Protein AF-A0A4Q3XIV1-F1 (afdb_monomer)

pLDDT: mean 92.38, std 10.93, range [46.34, 98.25]

Foldseek 3Di:
DPQPQAEAEAADPALVLVVVVVVLVVVPWDDDPQATDDPRYAYDYDYHQHHDYPRSVNSCSHVVRSVD

Mean predicted aligned error: 3.95 Å

Radius of gyration: 12.02 Å; Cα contacts (8 Å, |Δi|>4): 99; chains: 1; bounding box: 26×20×39 Å

Sequence (68 aa):
MPNSTDLDIIGDIHGHADRLEGLLLKLGYRQSGGAWRHPQRTAVFVGDLVDRGSQQRRTLETVRAMVE

Structure (mmCIF, N/CA/C/O backbone):
data_AF-A0A4Q3XIV1-F1
#
_entry.id   AF-A0A4Q3XIV1-F1
#
loop_
_atom_site.group_PDB
_atom_site.id
_atom_site.type_symbol
_atom_site.label_atom_id
_atom_site.label_alt_id
_atom_site.label_comp_id
_atom_site.label_asym_id
_atom_site.label_entity_id
_atom_site.label_seq_id
_atom_site.pdbx_PDB_ins_code
_atom_site.Cartn_x
_atom_site.Cartn_y
_atom_site.Cartn_z
_atom_site.occupancy
_atom_site.B_iso_or_equiv
_atom_site.auth_seq_id
_atom_site.auth_comp_id
_atom_site.auth_asym_id
_atom_site.auth_atom_id
_atom_site.pdbx_PDB_model_num
ATOM 1 N N . MET A 1 1 ? -12.574 -7.807 25.373 1.00 46.34 1 MET A N 1
ATOM 2 C CA . MET A 1 1 ? -11.142 -7.775 25.011 1.00 46.34 1 MET A CA 1
ATOM 3 C C . MET A 1 1 ? -10.981 -6.703 23.948 1.00 46.34 1 MET A C 1
ATOM 5 O O . MET A 1 1 ? -11.819 -6.707 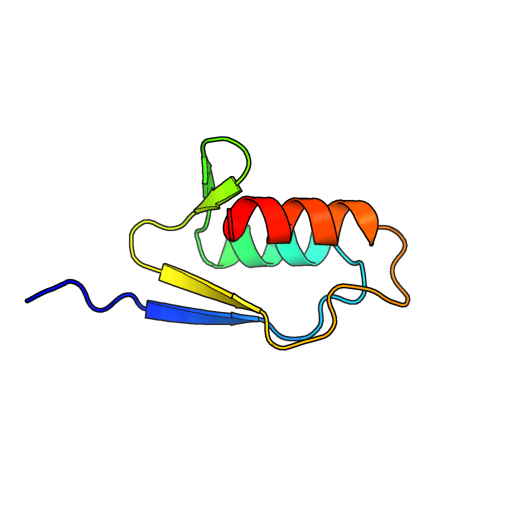23.052 1.00 46.34 1 MET A O 1
ATOM 9 N N . PRO A 1 2 ? -10.023 -5.764 24.031 1.00 50.31 2 PRO A N 1
ATOM 10 C CA . PRO A 1 2 ? -9.734 -4.935 22.865 1.00 50.31 2 PRO A CA 1
ATOM 11 C C . PRO A 1 2 ? -9.353 -5.878 21.712 1.00 50.31 2 PRO A C 1
ATOM 13 O O . PRO A 1 2 ? -8.618 -6.840 21.936 1.00 50.31 2 PRO A O 1
ATOM 16 N N . ASN A 1 3 ? -9.957 -5.669 20.537 1.00 53.41 3 ASN A N 1
ATOM 17 C CA . ASN A 1 3 ? -9.738 -6.465 19.326 1.00 53.41 3 ASN A CA 1
ATOM 18 C C . ASN A 1 3 ? -8.233 -6.648 19.101 1.00 53.41 3 ASN A C 1
ATOM 20 O O . ASN A 1 3 ? -7.525 -5.659 18.926 1.00 53.41 3 ASN A O 1
ATOM 24 N N . SER A 1 4 ? -7.750 -7.893 19.091 1.00 57.44 4 SER A N 1
ATOM 25 C CA . SER A 1 4 ? -6.439 -8.175 18.507 1.00 57.44 4 SER A CA 1
ATOM 26 C C . SER A 1 4 ? -6.550 -7.835 17.028 1.00 57.44 4 SER A C 1
ATOM 28 O O . SER A 1 4 ? -7.334 -8.457 16.314 1.00 57.44 4 SER A O 1
ATOM 30 N N . THR A 1 5 ? -5.853 -6.792 16.593 1.00 77.56 5 THR A N 1
ATOM 31 C CA . THR A 1 5 ? -5.738 -6.481 15.172 1.00 77.56 5 THR A CA 1
ATOM 32 C C . THR A 1 5 ? -4.714 -7.437 14.584 1.00 77.56 5 THR A C 1
ATOM 34 O O . THR A 1 5 ? -3.537 -7.375 14.941 1.00 77.56 5 THR A O 1
ATOM 37 N N . ASP A 1 6 ? -5.161 -8.324 13.704 1.00 93.00 6 ASP A N 1
ATOM 38 C CA . ASP A 1 6 ? -4.273 -9.265 13.032 1.00 93.00 6 ASP A CA 1
ATOM 39 C C . ASP A 1 6 ? -3.374 -8.509 12.041 1.00 93.00 6 ASP A C 1
ATOM 41 O O . ASP A 1 6 ? -3.793 -7.533 11.411 1.00 93.00 6 ASP A O 1
ATOM 45 N N . LEU A 1 7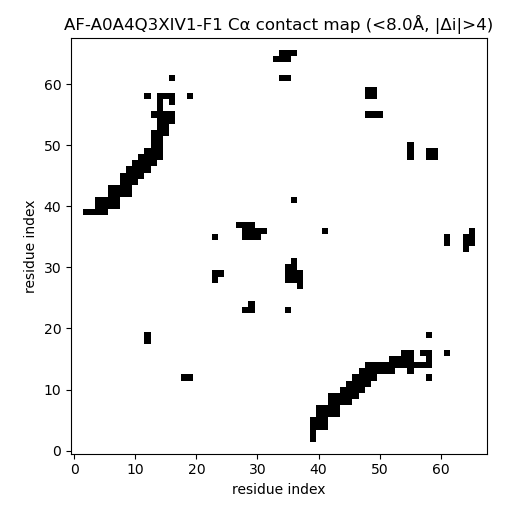 ? -2.115 -8.924 11.916 1.00 96.00 7 LEU A N 1
ATOM 46 C CA . LEU A 1 7 ? -1.127 -8.224 11.094 1.00 96.00 7 LEU A CA 1
ATOM 47 C C . LEU A 1 7 ? -0.814 -8.998 9.817 1.00 96.00 7 LEU A C 1
ATOM 49 O O . LEU A 1 7 ? -0.544 -10.197 9.860 1.00 96.00 7 LEU A O 1
ATOM 53 N N . ASP A 1 8 ? -0.765 -8.274 8.702 1.00 96.94 8 ASP A N 1
ATOM 54 C CA . ASP A 1 8 ? -0.266 -8.761 7.420 1.00 96.94 8 ASP A CA 1
ATOM 55 C C . ASP A 1 8 ? 1.069 -8.106 7.099 1.00 96.94 8 ASP A C 1
ATOM 57 O O . ASP A 1 8 ? 1.125 -6.936 6.726 1.00 96.94 8 ASP A O 1
ATOM 61 N N . ILE A 1 9 ? 2.155 -8.862 7.238 1.00 96.62 9 ILE A N 1
ATOM 62 C CA . ILE A 1 9 ? 3.498 -8.379 6.916 1.00 96.62 9 ILE A CA 1
ATOM 63 C C . ILE A 1 9 ? 3.725 -8.543 5.412 1.00 96.62 9 ILE A C 1
ATOM 65 O O . ILE A 1 9 ? 3.752 -9.660 4.894 1.00 96.62 9 ILE A O 1
ATOM 69 N N . ILE A 1 10 ? 3.890 -7.424 4.710 1.00 96.69 10 ILE A N 1
ATOM 70 C CA . ILE A 1 10 ? 4.087 -7.362 3.262 1.00 96.69 10 ILE A CA 1
ATOM 71 C C . ILE A 1 10 ? 5.530 -6.928 2.988 1.00 96.69 10 ILE A C 1
ATOM 73 O O . ILE A 1 10 ? 5.961 -5.847 3.392 1.00 96.69 10 ILE A O 1
ATOM 77 N N . GLY A 1 11 ? 6.279 -7.810 2.325 1.00 95.00 11 GLY A N 1
ATOM 78 C CA . GLY A 1 11 ? 7.654 -7.559 1.890 1.00 95.00 11 GLY A CA 1
ATOM 79 C C . GLY A 1 11 ? 7.718 -6.749 0.596 1.00 95.00 11 GLY A C 1
ATOM 80 O O . GLY A 1 11 ? 6.820 -5.965 0.295 1.00 95.00 11 GLY A O 1
ATOM 81 N N . ASP A 1 12 ? 8.785 -6.946 -0.171 1.00 95.56 12 ASP A N 1
ATOM 82 C CA . ASP A 1 12 ? 9.082 -6.105 -1.326 1.00 95.56 12 ASP A CA 1
ATOM 83 C C . ASP A 1 12 ? 7.968 -6.056 -2.379 1.00 95.56 12 ASP A C 1
ATOM 85 O O . ASP A 1 12 ? 7.433 -7.078 -2.825 1.00 95.56 12 ASP A O 1
ATOM 89 N N . ILE A 1 13 ? 7.688 -4.841 -2.843 1.00 95.88 13 ILE A N 1
ATOM 90 C CA . ILE A 1 13 ? 6.723 -4.554 -3.904 1.00 95.88 13 ILE A CA 1
ATOM 91 C C . ILE A 1 13 ? 7.440 -4.163 -5.200 1.00 95.88 13 ILE A C 1
ATOM 93 O O . ILE A 1 13 ? 6.901 -4.432 -6.276 1.00 95.88 13 ILE A O 1
ATOM 97 N N . HIS A 1 14 ? 8.640 -3.567 -5.129 1.00 95.62 14 HIS A N 1
ATOM 98 C CA . HIS A 1 14 ? 9.466 -3.219 -6.298 1.00 95.62 14 HIS A CA 1
ATOM 99 C C . HIS A 1 14 ? 8.669 -2.485 -7.391 1.00 95.62 14 HIS A C 1
ATOM 101 O O . HIS A 1 14 ? 8.705 -2.843 -8.566 1.00 95.62 14 HIS A O 1
ATOM 107 N N . GLY A 1 15 ? 7.837 -1.508 -7.013 1.00 94.50 15 GLY A N 1
ATOM 108 C CA . GLY A 1 15 ? 7.044 -0.726 -7.965 1.00 94.50 15 GLY A CA 1
ATOM 109 C C . GLY A 1 15 ? 5.982 -1.504 -8.758 1.00 94.50 15 GLY A C 1
ATOM 110 O O . GLY A 1 15 ? 5.600 -1.050 -9.839 1.00 94.50 15 GLY A O 1
ATOM 111 N N . HIS A 1 16 ? 5.507 -2.656 -8.269 1.00 96.88 16 HIS A N 1
ATOM 112 C CA . HIS A 1 16 ? 4.426 -3.448 -8.876 1.00 96.88 16 HIS A CA 1
ATOM 113 C C . HIS A 1 16 ? 3.073 -3.229 -8.175 1.00 96.88 16 HIS A C 1
ATOM 115 O O . HIS A 1 16 ? 2.594 -4.078 -7.420 1.00 96.88 16 HIS A O 1
ATOM 121 N N . ALA A 1 17 ? 2.446 -2.077 -8.425 1.00 97.06 17 ALA A N 1
ATOM 122 C CA . ALA A 1 17 ? 1.181 -1.694 -7.792 1.00 97.06 17 ALA A CA 1
ATOM 123 C C . ALA A 1 17 ? 0.025 -2.678 -8.062 1.00 97.06 17 ALA A C 1
ATOM 125 O O . ALA A 1 17 ? -0.753 -2.980 -7.165 1.00 97.06 17 ALA A O 1
ATOM 126 N N . ASP A 1 18 ? -0.059 -3.233 -9.270 1.00 97.56 18 ASP A N 1
ATOM 127 C CA . ASP A 1 18 ? -1.035 -4.263 -9.649 1.00 97.56 18 ASP A CA 1
ATOM 128 C C . ASP A 1 18 ? -0.921 -5.532 -8.789 1.00 97.56 18 ASP A C 1
ATOM 130 O O . ASP A 1 18 ? -1.929 -6.091 -8.349 1.00 97.56 18 ASP A O 1
ATOM 134 N N . ARG A 1 19 ? 0.309 -5.971 -8.496 1.00 97.06 19 ARG A N 1
ATOM 135 C CA . ARG A 1 19 ? 0.557 -7.116 -7.610 1.00 97.06 19 ARG A CA 1
ATOM 136 C C . ARG A 1 19 ? 0.192 -6.802 -6.167 1.00 97.06 19 ARG A C 1
ATOM 138 O O . ARG A 1 19 ? -0.395 -7.658 -5.508 1.00 97.06 19 ARG A O 1
ATOM 145 N N . LEU A 1 20 ? 0.507 -5.593 -5.699 1.00 97.69 20 LEU A N 1
ATOM 146 C CA . LEU A 1 20 ? 0.112 -5.124 -4.372 1.00 97.69 20 LEU A CA 1
ATOM 147 C C . LEU A 1 20 ? -1.416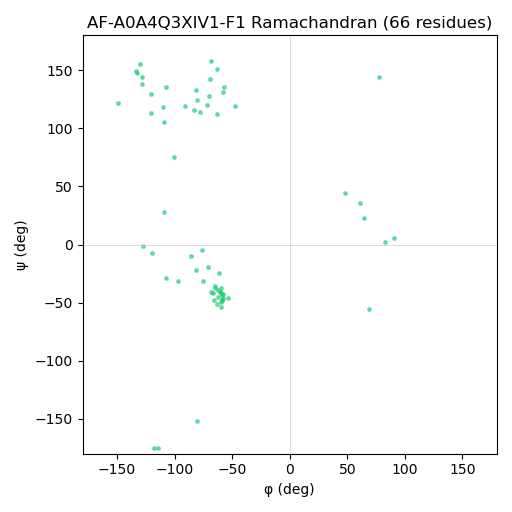 -5.120 -4.224 1.00 97.69 20 LEU A C 1
ATOM 149 O O . LEU A 1 20 ? -1.945 -5.748 -3.314 1.00 97.69 20 LEU A O 1
ATOM 153 N N . GLU A 1 21 ? -2.136 -4.473 -5.138 1.00 98.06 21 GLU A N 1
ATOM 154 C CA . GLU A 1 21 ? -3.602 -4.416 -5.113 1.00 98.06 21 GLU A CA 1
ATOM 155 C C . GLU A 1 21 ? -4.226 -5.816 -5.220 1.00 98.06 21 GLU A C 1
ATOM 157 O O . GLU A 1 21 ? -5.161 -6.146 -4.489 1.00 98.06 21 GLU A O 1
ATOM 162 N N . GLY A 1 22 ? -3.669 -6.682 -6.072 1.00 98.25 22 GLY A N 1
ATOM 163 C CA . GLY A 1 22 ? -4.087 -8.078 -6.181 1.00 98.25 22 GLY A CA 1
ATOM 164 C C . GLY A 1 22 ? -3.876 -8.877 -4.890 1.00 98.25 22 GLY A C 1
ATOM 165 O O . GLY A 1 22 ? -4.725 -9.694 -4.530 1.00 98.25 22 GLY A O 1
ATOM 166 N N . LEU A 1 23 ? -2.774 -8.645 -4.172 1.00 98.06 23 LEU A N 1
ATOM 167 C CA . LEU A 1 23 ? -2.526 -9.243 -2.859 1.00 98.06 23 LEU A CA 1
ATOM 168 C C . LEU A 1 23 ? -3.535 -8.733 -1.823 1.00 98.06 23 LEU A C 1
ATOM 170 O O . LEU A 1 23 ? -4.157 -9.539 -1.136 1.00 98.06 23 LEU A O 1
ATOM 174 N N . LEU A 1 24 ? -3.748 -7.419 -1.754 1.00 98.19 24 LEU A N 1
ATOM 175 C CA . LEU A 1 24 ? -4.703 -6.795 -0.835 1.00 98.19 24 LEU A CA 1
ATOM 176 C C . LEU A 1 24 ? -6.125 -7.335 -1.050 1.00 98.19 24 LEU A C 1
ATOM 178 O O . LEU A 1 24 ? -6.800 -7.699 -0.086 1.00 98.19 24 LEU A O 1
ATOM 182 N N . LEU A 1 25 ? -6.552 -7.498 -2.306 1.00 98.19 25 LEU A N 1
ATOM 183 C CA . LEU A 1 25 ? -7.828 -8.136 -2.647 1.00 98.19 25 LEU A CA 1
ATOM 184 C C . LEU A 1 25 ? -7.934 -9.565 -2.108 1.00 98.19 25 LEU A C 1
ATOM 186 O O . LEU A 1 25 ? -8.964 -9.916 -1.525 1.00 98.19 25 LEU A O 1
ATOM 190 N N . LYS A 1 26 ? -6.881 -10.375 -2.291 1.00 98.06 26 LYS A N 1
ATOM 191 C CA . LYS A 1 26 ? -6.814 -11.764 -1.804 1.00 98.06 26 LYS A CA 1
ATOM 192 C C . LYS A 1 26 ? -6.839 -11.846 -0.279 1.00 98.06 26 LYS A C 1
ATOM 194 O O . LYS A 1 26 ? -7.451 -12.760 0.260 1.00 98.06 26 LYS A O 1
ATOM 199 N N . LEU A 1 27 ? -6.217 -10.885 0.403 1.00 96.81 27 LEU A N 1
ATOM 200 C CA . LEU A 1 27 ? -6.223 -10.767 1.864 1.00 96.81 27 LEU A CA 1
ATOM 201 C C . LEU A 1 27 ? -7.545 -10.208 2.420 1.00 96.81 27 LEU A C 1
ATOM 203 O O . LEU A 1 27 ? -7.730 -10.160 3.632 1.00 96.81 27 LEU A O 1
ATOM 207 N N . GLY A 1 28 ? -8.481 -9.815 1.549 1.00 97.69 28 GLY A N 1
ATOM 208 C CA . GLY A 1 28 ? -9.810 -9.342 1.936 1.00 97.69 28 GLY A CA 1
ATOM 209 C C . GLY A 1 28 ? -9.904 -7.835 2.161 1.00 97.69 28 GLY A C 1
ATOM 210 O O . GLY A 1 28 ? -10.969 -7.353 2.543 1.00 97.69 28 GLY A O 1
ATOM 211 N N . TYR A 1 29 ? -8.841 -7.073 1.894 1.00 97.94 29 TYR A N 1
ATOM 212 C CA . TYR A 1 29 ? -8.906 -5.615 1.936 1.00 97.94 29 TYR A CA 1
ATOM 213 C C . TYR A 1 29 ? -9.878 -5.101 0.870 1.00 97.94 29 TYR A C 1
ATOM 215 O O . TYR A 1 29 ? -10.089 -5.710 -0.190 1.00 97.94 29 TYR A O 1
ATOM 223 N N . ARG A 1 30 ? -10.489 -3.955 1.161 1.00 97.88 30 ARG A N 1
ATOM 224 C CA . ARG A 1 30 ? -11.422 -3.260 0.273 1.00 97.88 30 ARG A CA 1
ATOM 225 C C . ARG A 1 30 ? -11.062 -1.785 0.200 1.00 97.88 30 ARG A C 1
ATOM 227 O O . ARG A 1 30 ? -10.578 -1.220 1.178 1.00 97.88 30 ARG A O 1
ATOM 234 N N . GLN A 1 31 ? -11.309 -1.165 -0.950 1.00 96.88 31 GLN A N 1
ATOM 235 C CA . GLN A 1 31 ? -11.171 0.281 -1.069 1.00 96.88 31 GLN A CA 1
ATOM 236 C C . GLN A 1 31 ? -12.283 0.986 -0.288 1.00 96.88 31 GLN A C 1
ATOM 238 O O . GLN A 1 31 ? -13.463 0.697 -0.471 1.00 96.88 31 GLN A O 1
ATOM 243 N N . SER A 1 32 ? -11.895 1.919 0.576 1.00 95.19 32 SER A N 1
ATOM 244 C CA . SER A 1 32 ? -12.794 2.781 1.337 1.00 95.19 32 SER A CA 1
ATOM 245 C C . SER A 1 32 ? -12.111 4.119 1.594 1.00 95.19 32 SER A C 1
ATOM 247 O O . SER A 1 32 ? -11.031 4.165 2.183 1.00 95.19 32 SER A O 1
ATOM 249 N N . GLY A 1 33 ? -12.736 5.212 1.149 1.00 92.69 33 GLY A N 1
ATOM 250 C CA . GLY A 1 33 ? -12.196 6.563 1.331 1.00 92.69 33 GLY A CA 1
ATOM 251 C C . GLY A 1 33 ? -10.835 6.781 0.660 1.00 92.69 33 GLY A C 1
ATOM 252 O O . GLY A 1 33 ? -9.989 7.457 1.226 1.00 92.69 33 GLY A O 1
ATOM 253 N N . GLY A 1 34 ? -10.597 6.167 -0.506 1.00 93.88 34 GLY A N 1
ATOM 254 C CA . GLY A 1 34 ? -9.336 6.306 -1.251 1.00 93.88 34 GLY A CA 1
ATOM 255 C C . GLY A 1 34 ? -8.189 5.402 -0.782 1.00 93.88 34 GLY A C 1
ATOM 256 O O . GLY A 1 34 ? -7.111 5.462 -1.360 1.00 93.88 34 GLY A O 1
ATOM 257 N N . ALA A 1 35 ? -8.416 4.537 0.212 1.00 97.31 35 ALA A N 1
ATOM 258 C CA . ALA A 1 35 ? -7.401 3.648 0.776 1.00 97.31 35 ALA A CA 1
ATOM 259 C C . ALA A 1 35 ? -7.879 2.195 0.850 1.00 97.31 35 ALA A C 1
ATOM 261 O O . ALA A 1 35 ? -9.079 1.933 0.958 1.00 97.31 35 ALA A O 1
ATOM 262 N N . TRP A 1 36 ? -6.950 1.239 0.856 1.00 97.94 36 TRP A N 1
ATOM 263 C CA . TRP A 1 36 ? -7.261 -0.160 1.157 1.00 97.94 36 TRP A CA 1
ATOM 264 C C . TRP A 1 36 ? -7.369 -0.369 2.664 1.00 97.94 36 TRP A C 1
ATOM 266 O O . TRP A 1 36 ? -6.433 -0.083 3.406 1.00 97.94 36 TRP A O 1
ATOM 276 N N . ARG A 1 37 ? -8.506 -0.891 3.128 1.00 96.94 37 ARG A N 1
ATOM 277 C CA . ARG A 1 37 ? -8.780 -1.117 4.553 1.00 96.94 37 ARG A CA 1
ATOM 278 C C . ARG A 1 37 ? -9.361 -2.512 4.779 1.00 96.94 37 ARG A C 1
ATOM 280 O O . ARG A 1 37 ? -10.055 -3.049 3.913 1.00 96.94 37 ARG A O 1
ATOM 287 N N . HIS A 1 38 ? -9.081 -3.088 5.945 1.00 96.19 38 HIS A N 1
ATOM 288 C CA . HIS A 1 38 ? -9.678 -4.336 6.419 1.00 96.19 38 HIS A CA 1
ATOM 289 C C . HIS A 1 38 ? -10.239 -4.111 7.834 1.00 96.19 38 HIS A C 1
ATOM 291 O O . HIS A 1 38 ? -9.584 -3.447 8.636 1.00 96.19 38 HIS A O 1
ATOM 297 N N . PRO A 1 39 ? -11.434 -4.630 8.173 1.00 93.50 39 PRO A N 1
ATOM 298 C CA . PRO A 1 39 ? -12.071 -4.308 9.451 1.00 93.50 39 PRO A CA 1
ATOM 299 C C . PRO A 1 39 ? -11.387 -4.929 10.681 1.00 93.50 39 PRO A C 1
ATOM 301 O O . PRO A 1 39 ? -11.605 -4.457 11.793 1.00 93.50 39 PRO A O 1
ATOM 304 N N . GLN A 1 40 ? -10.566 -5.970 10.500 1.00 94.75 40 GLN A N 1
ATOM 305 C CA . GLN A 1 40 ? -9.841 -6.652 11.589 1.00 94.75 40 GLN A CA 1
ATOM 306 C C . GLN A 1 40 ? -8.325 -6.791 11.370 1.00 94.75 40 GLN A C 1
ATOM 308 O O . GLN A 1 40 ? -7.652 -7.358 12.225 1.00 94.75 40 GLN A O 1
ATOM 313 N N . ARG A 1 41 ? -7.783 -6.324 10.232 1.00 95.50 41 ARG A N 1
ATOM 314 C CA . ARG A 1 41 ? -6.385 -6.579 9.836 1.00 95.50 41 ARG A CA 1
ATOM 315 C C . ARG A 1 41 ? -5.669 -5.286 9.477 1.00 95.50 41 ARG A C 1
ATOM 317 O O . ARG A 1 41 ? -6.261 -4.415 8.839 1.00 95.50 41 ARG A O 1
ATOM 324 N N . THR A 1 42 ? -4.387 -5.203 9.805 1.00 95.69 42 THR A N 1
ATOM 325 C CA . THR A 1 42 ? -3.514 -4.081 9.438 1.00 95.69 42 THR A CA 1
ATOM 326 C C . THR A 1 42 ? -2.343 -4.576 8.605 1.00 95.69 42 THR A C 1
ATOM 328 O O . THR A 1 42 ? -1.649 -5.514 8.990 1.00 95.69 42 THR A O 1
ATOM 331 N N . ALA A 1 43 ? -2.122 -3.925 7.463 1.00 96.62 43 ALA A N 1
ATOM 332 C CA . ALA A 1 43 ? -0.980 -4.214 6.608 1.00 96.62 43 ALA A CA 1
ATOM 333 C C . ALA A 1 43 ? 0.258 -3.493 7.155 1.0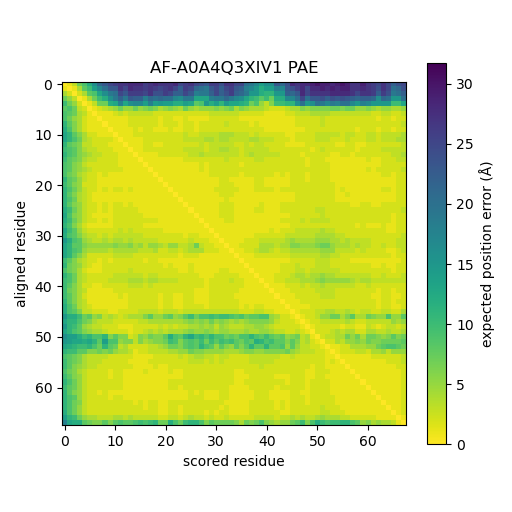0 96.62 43 ALA A C 1
ATOM 335 O O . ALA A 1 43 ? 0.196 -2.305 7.469 1.00 96.62 43 ALA A O 1
ATOM 336 N N . VAL A 1 44 ? 1.375 -4.207 7.250 1.0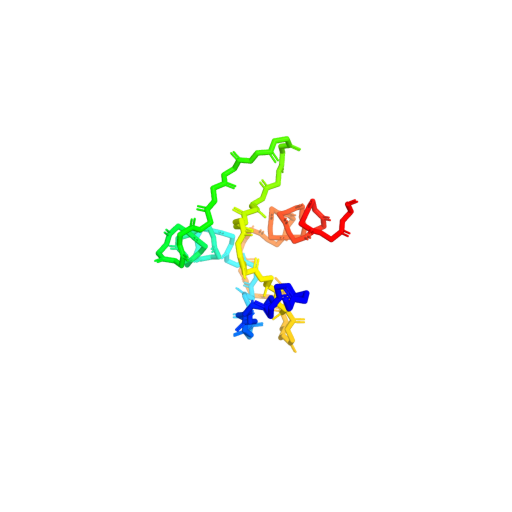0 96.38 44 VAL A N 1
ATOM 337 C CA . VAL A 1 44 ? 2.673 -3.689 7.684 1.00 96.38 44 VAL A CA 1
ATOM 338 C C . VAL A 1 44 ? 3.666 -3.906 6.552 1.00 96.38 44 VAL A C 1
ATOM 340 O O . VAL A 1 44 ? 3.995 -5.041 6.215 1.00 96.38 44 VAL A O 1
ATOM 343 N N . PHE A 1 45 ? 4.140 -2.816 5.957 1.00 95.88 45 PHE A N 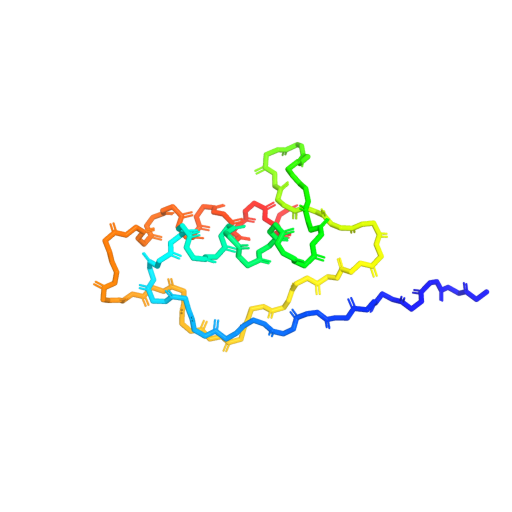1
ATOM 344 C CA . PHE A 1 45 ? 5.090 -2.852 4.849 1.00 95.88 45 PHE A CA 1
ATOM 345 C C . PHE A 1 45 ? 6.520 -2.811 5.390 1.00 9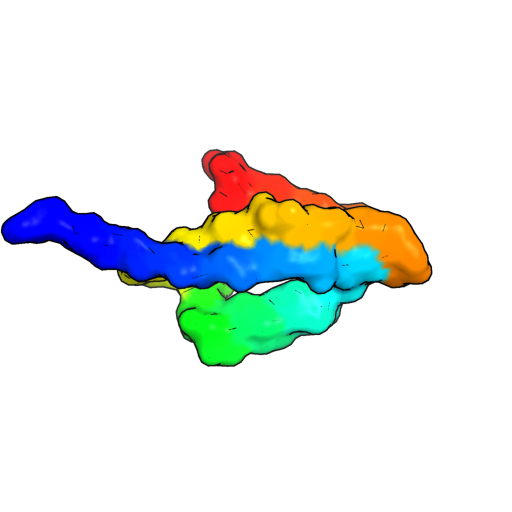5.88 45 PHE A C 1
ATOM 347 O O . PHE A 1 45 ? 6.887 -1.858 6.074 1.00 95.88 45 PHE A O 1
ATOM 354 N N . VAL A 1 46 ? 7.312 -3.848 5.108 1.00 94.31 46 VAL A N 1
ATOM 355 C CA . VAL A 1 46 ? 8.686 -4.003 5.634 1.00 94.31 46 VAL A CA 1
AT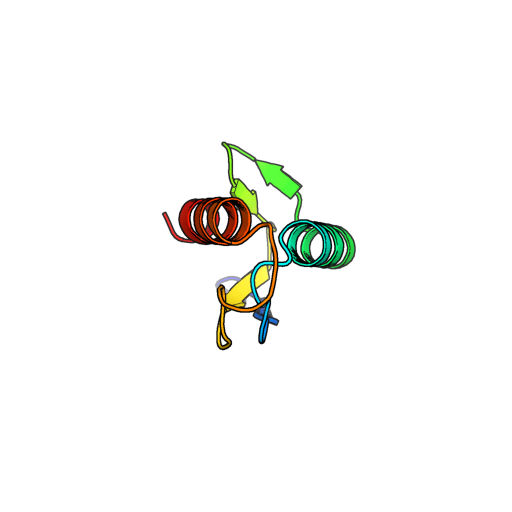OM 356 C C . VAL A 1 46 ? 9.761 -4.077 4.549 1.00 94.31 46 VAL A C 1
ATOM 358 O O . VAL A 1 46 ? 10.943 -4.105 4.878 1.00 94.31 46 VAL A O 1
ATOM 361 N N . GLY A 1 47 ? 9.359 -4.143 3.279 1.00 85.88 47 GLY A N 1
ATOM 362 C CA . GLY A 1 47 ? 10.262 -4.265 2.135 1.00 85.88 47 GLY A CA 1
ATOM 363 C C . GLY A 1 47 ? 10.241 -3.054 1.208 1.00 85.88 47 GLY A C 1
ATOM 364 O O . GLY A 1 47 ? 9.556 -2.057 1.458 1.00 85.88 47 GLY A O 1
ATOM 365 N N . ASP A 1 48 ? 10.965 -3.170 0.100 1.00 92.19 48 ASP A N 1
ATOM 366 C CA . ASP A 1 48 ? 11.145 -2.068 -0.844 1.00 92.19 48 ASP A CA 1
ATOM 367 C C . ASP A 1 48 ? 9.863 -1.784 -1.635 1.00 92.19 48 ASP A C 1
ATOM 369 O O . ASP A 1 48 ? 9.338 -2.623 -2.376 1.00 92.19 48 ASP A O 1
ATOM 373 N N . LEU A 1 49 ? 9.346 -0.561 -1.496 1.00 91.62 49 LEU A N 1
ATOM 374 C CA . LEU A 1 49 ? 8.161 -0.111 -2.233 1.00 91.62 49 LEU A CA 1
ATOM 375 C C . LEU A 1 49 ? 8.483 0.200 -3.699 1.00 91.62 49 LEU A C 1
ATOM 377 O O . LEU A 1 49 ? 7.630 0.068 -4.581 1.00 91.62 49 LEU A O 1
ATOM 381 N N . VAL A 1 50 ? 9.707 0.653 -3.946 1.00 88.69 50 VAL A N 1
ATOM 382 C CA . VAL A 1 50 ? 10.175 1.205 -5.219 1.00 88.69 50 VAL A CA 1
ATOM 383 C C . VAL A 1 50 ? 11.306 0.356 -5.788 1.00 88.69 50 VAL A C 1
ATOM 385 O O . VAL A 1 50 ? 11.607 -0.699 -5.249 1.00 88.69 50 VAL A O 1
ATOM 388 N N . ASP A 1 51 ? 11.878 0.818 -6.899 1.00 85.44 51 ASP A N 1
ATOM 389 C CA . ASP A 1 51 ? 12.892 0.143 -7.710 1.00 85.44 51 ASP A CA 1
ATOM 390 C C . ASP A 1 51 ? 12.350 -0.974 -8.615 1.00 85.44 51 ASP A C 1
ATOM 392 O O . ASP A 1 51 ? 11.409 -1.691 -8.294 1.00 85.44 51 ASP A O 1
ATOM 396 N N . ARG A 1 52 ? 12.942 -1.094 -9.814 1.00 86.00 52 ARG A N 1
ATOM 397 C CA . ARG A 1 52 ? 12.628 -2.059 -10.897 1.00 86.00 52 ARG A CA 1
ATOM 398 C C . ARG A 1 52 ? 11.286 -1.881 -11.612 1.00 86.00 52 ARG A C 1
ATOM 400 O O . ARG A 1 52 ? 11.276 -1.788 -12.838 1.00 86.00 52 ARG A O 1
ATOM 407 N N . GLY A 1 53 ? 10.168 -1.873 -10.894 1.00 86.50 53 GLY A N 1
ATOM 408 C CA . GLY A 1 53 ? 8.835 -1.825 -11.495 1.00 86.50 53 GLY A CA 1
ATOM 409 C C . GLY A 1 53 ? 8.523 -0.490 -12.172 1.00 86.50 53 GLY A C 1
ATOM 410 O O . GLY A 1 53 ? 9.098 0.552 -11.855 1.00 86.50 53 GLY A O 1
ATOM 411 N N . SER A 1 54 ? 7.567 -0.504 -13.103 1.00 94.00 54 SER A N 1
ATOM 412 C CA . SER A 1 54 ? 7.117 0.691 -13.834 1.00 94.00 54 SER A CA 1
ATOM 413 C C . SER A 1 54 ? 6.032 1.496 -13.107 1.00 94.00 54 SER A C 1
ATOM 415 O O . SER A 1 54 ? 5.720 2.609 -13.525 1.00 94.00 54 SER A O 1
ATOM 417 N N . GLN A 1 55 ? 5.454 0.975 -12.016 1.00 96.88 55 GLN A N 1
ATOM 418 C CA . GLN A 1 55 ? 4.303 1.571 -11.318 1.00 96.88 55 GLN A CA 1
ATOM 419 C C . GLN A 1 55 ? 4.678 2.158 -9.947 1.00 96.88 55 GLN A C 1
ATOM 421 O O . GLN A 1 55 ? 3.839 2.243 -9.054 1.00 96.88 55 GLN A O 1
ATOM 426 N N . GLN A 1 56 ? 5.927 2.598 -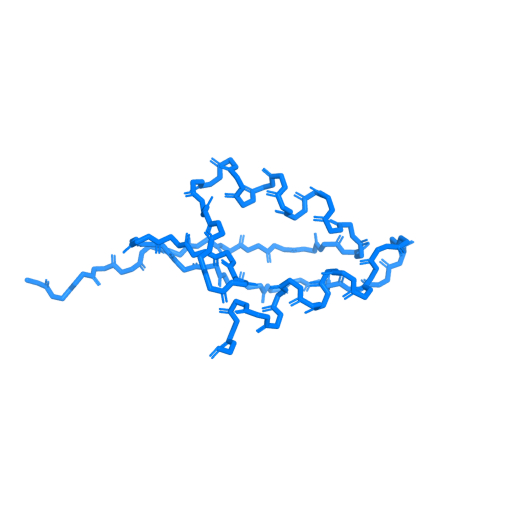9.777 1.00 96.19 56 GLN A N 1
ATOM 427 C CA . GLN A 1 56 ? 6.466 3.079 -8.497 1.00 96.19 56 GLN A CA 1
ATOM 428 C C . GLN A 1 56 ? 5.618 4.185 -7.858 1.00 96.19 56 GLN A C 1
ATOM 430 O O . GLN A 1 56 ? 5.287 4.097 -6.679 1.00 96.19 56 GLN A O 1
ATOM 435 N N . ARG A 1 57 ? 5.197 5.191 -8.640 1.00 97.19 57 ARG A N 1
ATOM 436 C CA . ARG A 1 57 ? 4.330 6.271 -8.139 1.00 97.19 57 ARG A CA 1
ATOM 437 C C . ARG A 1 57 ? 3.012 5.723 -7.581 1.00 97.19 57 ARG A C 1
ATOM 439 O O . ARG A 1 57 ? 2.650 6.062 -6.463 1.00 97.19 57 ARG A O 1
ATOM 446 N N . ARG A 1 58 ? 2.348 4.830 -8.320 1.00 97.56 58 ARG A N 1
ATOM 447 C CA . ARG A 1 58 ? 1.080 4.217 -7.896 1.00 97.56 58 ARG A CA 1
ATOM 448 C C . ARG A 1 58 ? 1.257 3.350 -6.649 1.00 97.56 58 ARG A C 1
ATOM 450 O O . ARG A 1 58 ? 0.393 3.364 -5.776 1.00 97.56 58 ARG A O 1
ATOM 457 N N . THR A 1 59 ? 2.374 2.627 -6.533 1.00 97.38 59 THR A N 1
ATOM 458 C CA . THR A 1 59 ? 2.707 1.879 -5.311 1.00 97.38 59 THR A CA 1
ATOM 459 C C . THR A 1 59 ? 2.809 2.818 -4.112 1.00 97.38 59 THR A C 1
ATOM 461 O O . THR A 1 59 ? 2.171 2.569 -3.091 1.00 97.38 59 THR A O 1
ATOM 464 N N . LEU A 1 60 ? 3.564 3.913 -4.244 1.00 96.69 60 LEU A N 1
ATOM 465 C CA . LEU A 1 60 ? 3.726 4.898 -3.174 1.00 96.69 60 LEU A CA 1
ATOM 466 C C . LEU A 1 60 ? 2.398 5.561 -2.797 1.00 96.69 60 LEU A C 1
ATOM 468 O O . LEU A 1 60 ? 2.098 5.665 -1.614 1.00 96.69 60 LEU A O 1
ATOM 472 N N . GLU A 1 61 ? 1.588 5.967 -3.777 1.00 97.19 61 GLU A N 1
ATOM 473 C CA . GLU A 1 61 ? 0.257 6.549 -3.545 1.00 97.19 61 GLU A CA 1
ATOM 474 C C . GLU A 1 61 ? -0.659 5.580 -2.788 1.00 97.19 61 GLU A C 1
ATOM 476 O O . GLU A 1 61 ? -1.315 5.973 -1.825 1.00 97.19 61 GLU A O 1
ATOM 481 N N . THR A 1 62 ? -0.646 4.302 -3.176 1.00 97.25 62 THR A N 1
ATOM 482 C CA . THR A 1 62 ? -1.445 3.251 -2.532 1.00 97.25 62 THR A CA 1
ATOM 483 C C . THR A 1 62 ? -1.034 3.060 -1.076 1.00 97.25 62 THR A C 1
ATOM 485 O O . THR A 1 62 ? -1.887 3.090 -0.193 1.00 97.25 62 THR A O 1
ATOM 488 N N . VAL A 1 63 ? 0.265 2.887 -0.811 1.00 96.50 63 VAL A N 1
ATOM 489 C CA . VAL A 1 63 ? 0.776 2.668 0.551 1.00 96.50 63 VAL A CA 1
ATOM 490 C C . VAL A 1 63 ? 0.569 3.911 1.413 1.00 96.50 63 VAL A C 1
ATOM 492 O O . VAL A 1 63 ? 0.119 3.793 2.549 1.00 96.50 63 VAL A O 1
ATOM 495 N N . ARG A 1 64 ? 0.821 5.107 0.872 1.00 96.56 64 ARG A N 1
ATOM 496 C CA . ARG A 1 64 ? 0.617 6.373 1.584 1.00 96.56 64 ARG A CA 1
ATOM 497 C C . ARG A 1 64 ? -0.832 6.540 2.035 1.00 96.56 64 ARG A C 1
ATOM 499 O O . ARG A 1 64 ? -1.059 6.810 3.207 1.00 96.56 64 ARG A O 1
ATOM 506 N N . ALA A 1 65 ? -1.798 6.296 1.149 1.00 97.06 65 ALA A N 1
ATOM 507 C CA . ALA A 1 65 ? -3.218 6.382 1.490 1.00 97.06 65 ALA A CA 1
ATOM 508 C C . ALA A 1 65 ? -3.643 5.386 2.588 1.00 97.06 65 ALA A C 1
ATOM 510 O O . ALA A 1 65 ? -4.643 5.607 3.261 1.00 97.06 65 ALA A O 1
ATOM 511 N N . MET A 1 66 ? -2.918 4.276 2.764 1.00 95.75 66 MET A N 1
ATOM 512 C CA . MET A 1 66 ? -3.191 3.293 3.821 1.00 95.75 66 MET A CA 1
ATOM 513 C C . MET A 1 66 ? -2.613 3.685 5.187 1.00 95.75 66 MET A C 1
ATOM 515 O O . MET A 1 66 ? -3.074 3.159 6.199 1.00 95.75 66 MET A O 1
ATOM 519 N N . VAL A 1 67 ? -1.597 4.551 5.209 1.00 91.69 67 VAL A N 1
ATOM 520 C CA . VAL A 1 67 ? -0.896 4.983 6.429 1.00 91.69 67 VAL A CA 1
ATOM 521 C C . VAL A 1 67 ? -1.438 6.317 6.956 1.00 91.69 67 VAL A C 1
ATOM 523 O O . VAL A 1 67 ? -1.427 6.524 8.168 1.00 91.69 67 VAL A O 1
ATOM 526 N N . GLU A 1 68 ? -1.910 7.197 6.066 1.00 81.81 68 GLU A N 1
ATOM 527 C CA . GLU A 1 68 ? -2.586 8.466 6.403 1.00 81.81 68 GLU A CA 1
ATOM 528 C C . GLU A 1 68 ? -4.050 8.268 6.856 1.00 81.81 68 GLU A C 1
ATOM 530 O O . GLU A 1 68 ? -4.461 9.009 7.777 1.00 81.81 68 GLU A O 1
#

Solvent-accessible surface area (backbone atoms only — not comparable to full-atom values): 3957 Å² total; per-residue (Å²): 128,84,80,80,67,44,78,44,81,39,60,68,46,31,3,37,32,69,60,50,53,53,49,38,49,75,74,60,34,40,82,56,95,87,15,63,46,44,100,56,47,46,82,41,79,79,44,47,54,47,63,95,40,92,33,31,68,58,26,49,54,50,53,47,45,55,75,109

Secondary structure (DSSP, 8-state):
-----EEEEE---TT-HHHHHHHHHHTT-EEETTEEE-SSEEEEE-S-SSSSSS-HHHHHHHHHHHH-